Protein AF-A0AAP8QGR5-F1 (afdb_monomer_lite)

Structure (mmCIF, N/CA/C/O backbone):
data_AF-A0AAP8QGR5-F1
#
_entry.id   AF-A0AAP8QGR5-F1
#
loop_
_atom_site.group_PDB
_atom_site.id
_atom_site.type_symbol
_atom_site.label_atom_id
_atom_site.label_alt_id
_atom_site.label_comp_id
_atom_site.label_asym_id
_atom_site.label_entity_id
_atom_site.label_seq_id
_atom_site.pdbx_PDB_ins_code
_atom_site.Cartn_x
_atom_site.Cartn_y
_atom_site.Cartn_z
_atom_site.occupancy
_atom_site.B_iso_or_equiv
_atom_site.auth_seq_id
_atom_site.auth_comp_id
_atom_site.auth_asym_id
_atom_site.auth_atom_id
_atom_site.pdbx_PDB_model_num
ATOM 1 N N . MET A 1 1 ? 1.425 -11.460 17.261 1.00 60.50 1 MET A N 1
ATOM 2 C CA . MET A 1 1 ? 2.314 -11.543 16.083 1.00 60.50 1 MET A CA 1
ATOM 3 C C . MET A 1 1 ? 1.592 -10.806 14.969 1.00 60.50 1 MET A C 1
ATOM 5 O O . MET A 1 1 ? 0.405 -11.053 14.825 1.00 60.50 1 MET A O 1
ATOM 9 N N . ARG A 1 2 ? 2.232 -9.838 14.306 1.00 80.50 2 ARG A N 1
ATOM 10 C CA . ARG A 1 2 ? 1.613 -9.101 13.192 1.00 80.50 2 ARG A CA 1
ATOM 11 C C . ARG A 1 2 ? 1.645 -9.975 11.940 1.00 80.50 2 ARG A C 1
ATOM 13 O O . ARG A 1 2 ? 2.630 -10.680 11.730 1.00 80.50 2 ARG A O 1
ATOM 20 N N . GLU A 1 3 ? 0.584 -9.918 11.147 1.00 89.06 3 GLU A N 1
ATOM 21 C CA . GLU A 1 3 ? 0.532 -10.555 9.835 1.00 89.06 3 GLU A CA 1
ATOM 22 C C . GLU A 1 3 ? 1.585 -9.957 8.894 1.00 89.06 3 GLU A C 1
ATOM 24 O O . GLU A 1 3 ? 1.794 -8.741 8.855 1.00 89.06 3 GLU A O 1
ATOM 29 N N . ILE A 1 4 ? 2.271 -10.822 8.149 1.00 90.06 4 ILE A N 1
ATOM 30 C CA . ILE A 1 4 ? 3.246 -10.416 7.139 1.00 90.06 4 ILE A CA 1
ATOM 31 C C . ILE A 1 4 ? 2.597 -10.622 5.775 1.00 90.06 4 ILE A C 1
ATOM 33 O O . ILE A 1 4 ? 2.514 -11.746 5.289 1.00 90.06 4 ILE A O 1
ATOM 37 N N . LYS A 1 5 ? 2.167 -9.513 5.176 1.00 94.81 5 LYS A N 1
ATOM 38 C CA . LYS A 1 5 ? 1.552 -9.445 3.850 1.00 94.81 5 LYS A CA 1
ATOM 39 C C . LYS A 1 5 ? 2.237 -8.358 3.021 1.00 94.81 5 LYS A C 1
ATOM 41 O O . LYS A 1 5 ? 2.723 -7.361 3.567 1.00 94.81 5 LYS A O 1
ATOM 46 N N . PHE A 1 6 ? 2.284 -8.552 1.708 1.00 96.94 6 PHE A N 1
ATOM 47 C CA . PHE A 1 6 ? 2.864 -7.609 0.757 1.00 96.94 6 PHE A CA 1
ATOM 48 C C . PHE A 1 6 ? 1.885 -7.318 -0.376 1.00 96.94 6 PHE A C 1
ATOM 50 O O . PHE A 1 6 ? 1.032 -8.139 -0.696 1.00 96.94 6 PHE A O 1
ATOM 57 N N . GLN A 1 7 ? 2.038 -6.149 -0.983 1.00 97.31 7 GLN A N 1
ATOM 58 C CA . GLN A 1 7 ? 1.355 -5.758 -2.207 1.00 97.31 7 GLN A CA 1
ATOM 59 C C . GLN A 1 7 ? 2.391 -5.182 -3.164 1.00 97.31 7 GLN A C 1
ATOM 61 O O . GLN A 1 7 ? 3.326 -4.494 -2.742 1.00 97.31 7 GLN A O 1
ATOM 66 N N . CYS A 1 8 ? 2.204 -5.446 -4.448 1.00 97.00 8 CYS A N 1
ATOM 67 C CA . CYS A 1 8 ? 2.943 -4.796 -5.509 1.00 97.00 8 CYS A CA 1
ATOM 68 C C . CYS A 1 8 ? 2.049 -3.842 -6.289 1.00 97.00 8 CYS A C 1
ATOM 70 O O . CYS A 1 8 ? 0.862 -4.099 -6.463 1.00 97.00 8 CYS A O 1
ATOM 72 N N . ILE A 1 9 ? 2.645 -2.758 -6.776 1.00 97.00 9 ILE A N 1
ATOM 73 C CA . ILE A 1 9 ? 2.057 -1.874 -7.784 1.00 97.00 9 ILE A CA 1
ATOM 74 C C . ILE A 1 9 ? 2.925 -1.986 -9.037 1.00 97.00 9 ILE A C 1
ATOM 76 O O . ILE A 1 9 ? 4.089 -1.572 -9.006 1.00 97.00 9 ILE A O 1
ATOM 80 N N . TYR A 1 10 ? 2.388 -2.532 -10.128 1.00 96.44 10 TYR A N 1
ATOM 81 C CA . TYR A 1 10 ? 3.100 -2.594 -11.405 1.00 96.44 10 TYR A CA 1
ATOM 82 C C . TYR A 1 10 ? 3.135 -1.201 -12.037 1.00 96.44 10 TYR A C 1
ATOM 84 O O . TYR A 1 10 ? 2.114 -0.549 -12.245 1.00 96.44 10 TYR A O 1
ATOM 92 N N . ARG A 1 11 ? 4.327 -0.681 -12.313 1.00 94.56 11 ARG A N 1
ATOM 93 C CA . ARG A 1 11 ? 4.525 0.714 -12.725 1.00 94.56 11 ARG A CA 1
ATOM 94 C C . ARG A 1 11 ? 3.904 1.057 -14.076 1.00 94.56 11 ARG A C 1
ATOM 96 O O . ARG A 1 11 ? 3.394 2.182 -14.150 1.00 94.56 11 ARG A O 1
ATOM 103 N N . PRO A 1 12 ? 3.969 0.187 -15.109 1.00 92.88 12 PRO A N 1
ATOM 104 C CA . PRO A 1 12 ? 3.417 0.488 -16.426 1.00 92.88 12 PRO A CA 1
ATOM 105 C C . PRO A 1 12 ? 1.897 0.671 -16.419 1.00 92.88 12 PRO A C 1
ATOM 107 O O . PRO A 1 12 ? 1.406 1.626 -17.015 1.00 92.88 12 PRO A O 1
ATOM 110 N N . THR A 1 13 ? 1.164 -0.204 -15.726 1.00 93.25 13 THR A N 1
ATOM 111 C CA . THR A 1 13 ? -0.313 -0.237 -15.743 1.00 93.25 13 THR A CA 1
ATOM 112 C C . THR A 1 13 ? -0.955 0.371 -14.497 1.00 93.25 13 THR A C 1
ATOM 114 O O . THR A 1 13 ? -2.135 0.703 -14.532 1.00 93.25 13 THR A O 1
ATOM 117 N N . LYS A 1 14 ? -0.186 0.540 -13.412 1.00 92.69 14 LYS A N 1
ATOM 118 C CA . LYS A 1 14 ? -0.652 0.901 -12.059 1.00 92.69 14 LYS A CA 1
ATOM 119 C C . LYS A 1 14 ? -1.529 -0.152 -11.387 1.00 92.69 14 LYS A C 1
ATOM 121 O O . LYS A 1 14 ? -2.098 0.113 -10.331 1.00 92.69 14 LYS A O 1
ATOM 126 N N . GLU A 1 15 ? -1.610 -1.356 -11.945 1.00 93.06 15 GLU A N 1
ATOM 127 C CA . GLU A 1 15 ? -2.358 -2.430 -11.305 1.00 93.06 15 GLU A CA 1
ATOM 128 C C . GLU A 1 15 ? -1.697 -2.856 -9.990 1.00 93.06 15 GLU A C 1
ATOM 130 O O . GLU A 1 15 ? -0.468 -2.857 -9.841 1.00 93.06 15 GLU A O 1
ATOM 135 N N . LYS A 1 16 ? -2.541 -3.208 -9.022 1.00 94.69 16 LYS A N 1
ATOM 136 C CA . LYS A 1 16 ? -2.125 -3.745 -7.731 1.00 94.69 16 LYS A CA 1
ATOM 137 C C . LYS A 1 16 ? -2.272 -5.255 -7.769 1.00 94.69 16 LYS A C 1
ATOM 139 O O . LYS A 1 16 ? -3.323 -5.750 -8.159 1.00 94.69 16 LYS A O 1
ATOM 144 N N . PHE A 1 17 ? -1.250 -5.969 -7.318 1.00 95.12 17 PHE A N 1
ATOM 145 C CA . PHE A 1 17 ? -1.285 -7.425 -7.233 1.00 95.12 17 PHE A CA 1
ATOM 146 C C . PHE A 1 17 ? -0.663 -7.930 -5.934 1.00 95.12 17 PHE A C 1
ATOM 148 O O . PHE A 1 17 ? 0.199 -7.280 -5.331 1.00 95.12 17 PHE A O 1
ATOM 155 N N . GLU A 1 18 ? -1.116 -9.099 -5.493 1.00 94.81 18 GLU A N 1
ATOM 156 C CA . GLU A 1 18 ? -0.513 -9.821 -4.377 1.00 94.81 18 GLU A CA 1
ATOM 157 C C . GLU A 1 18 ? 0.626 -10.708 -4.908 1.00 94.81 18 GLU A C 1
ATOM 159 O O . GLU A 1 18 ? 0.401 -11.502 -5.826 1.00 94.81 18 GLU A O 1
ATOM 164 N N . PRO A 1 19 ? 1.856 -10.582 -4.380 1.00 96.50 19 PRO A N 1
ATOM 165 C CA . PRO A 1 19 ? 2.973 -11.414 -4.816 1.00 96.50 19 PRO A CA 1
ATOM 166 C C . PRO A 1 19 ? 2.764 -12.904 -4.515 1.00 96.50 19 PRO A C 1
ATOM 168 O O . PRO A 1 19 ? 2.473 -13.264 -3.374 1.00 96.50 19 PRO A O 1
ATOM 171 N N . SER A 1 20 ? 3.019 -13.780 -5.492 1.00 95.81 20 SER A N 1
ATOM 172 C CA . SER A 1 20 ? 3.085 -15.238 -5.286 1.00 95.81 20 SER A CA 1
ATOM 173 C C . SER A 1 20 ? 4.421 -15.661 -4.659 1.00 95.81 20 SER A C 1
ATOM 175 O O . SER A 1 20 ? 4.484 -16.586 -3.845 1.00 95.81 20 SER A O 1
ATOM 177 N N . LYS A 1 21 ? 5.504 -14.952 -5.004 1.00 96.56 21 LYS A N 1
ATOM 178 C CA . LYS A 1 21 ? 6.864 -15.162 -4.492 1.00 9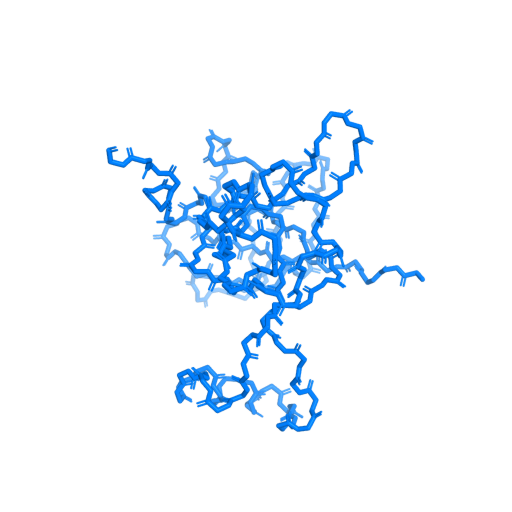6.56 21 LYS A CA 1
ATOM 179 C C . LYS A 1 21 ? 7.660 -13.860 -4.546 1.00 96.56 21 LYS A C 1
ATOM 181 O O . LYS A 1 21 ? 7.520 -13.073 -5.476 1.00 96.56 21 LYS A O 1
ATOM 186 N N . ILE A 1 22 ? 8.540 -13.657 -3.566 1.00 97.19 22 ILE A N 1
ATOM 187 C CA . ILE A 1 22 ? 9.445 -12.502 -3.509 1.00 97.19 22 ILE A CA 1
ATOM 188 C C . ILE A 1 22 ? 10.874 -13.002 -3.289 1.00 97.19 22 ILE A C 1
ATOM 190 O O . ILE A 1 22 ? 11.132 -13.750 -2.343 1.00 97.19 22 ILE A O 1
ATOM 194 N N . ASP A 1 23 ? 11.802 -12.574 -4.141 1.00 96.31 23 ASP A N 1
ATOM 195 C CA . ASP A 1 23 ? 13.238 -12.790 -3.984 1.00 96.31 23 ASP A CA 1
ATOM 196 C C . ASP A 1 23 ? 13.927 -11.464 -3.642 1.00 96.31 23 ASP A C 1
ATOM 198 O O . ASP A 1 23 ? 14.271 -10.663 -4.509 1.00 96.31 23 ASP A O 1
ATOM 202 N N . PHE A 1 24 ? 14.152 -11.231 -2.348 1.00 94.94 24 PHE A N 1
ATOM 203 C CA . PHE A 1 24 ? 14.821 -10.020 -1.866 1.00 94.94 24 PHE A CA 1
ATOM 204 C C . PHE A 1 24 ? 16.319 -9.956 -2.200 1.00 94.94 24 PHE A C 1
ATOM 206 O O . PHE A 1 24 ? 16.910 -8.887 -2.065 1.00 94.94 24 PHE A O 1
ATOM 213 N N . ILE A 1 25 ? 16.946 -11.071 -2.595 1.00 94.69 25 ILE A N 1
ATOM 214 C CA . ILE A 1 25 ? 18.371 -11.107 -2.950 1.00 94.69 25 ILE A CA 1
ATOM 215 C C . ILE A 1 25 ? 18.550 -10.600 -4.378 1.00 94.69 25 ILE A C 1
ATOM 217 O O . ILE A 1 25 ? 19.411 -9.758 -4.627 1.00 94.69 25 ILE A O 1
ATOM 221 N N . ASN A 1 26 ? 17.726 -11.103 -5.298 1.00 94.56 26 ASN A N 1
ATOM 222 C CA . ASN A 1 26 ? 17.788 -10.736 -6.712 1.00 94.56 26 ASN A CA 1
ATOM 223 C C . ASN A 1 26 ? 16.937 -9.502 -7.050 1.00 94.56 26 ASN A C 1
ATOM 225 O O . ASN A 1 26 ? 17.195 -8.836 -8.050 1.00 94.56 26 ASN A O 1
ATOM 229 N N . GLY A 1 27 ? 15.983 -9.148 -6.184 1.00 95.38 27 GLY A N 1
ATOM 230 C CA . GLY A 1 27 ? 15.054 -8.042 -6.412 1.00 95.38 27 GLY A CA 1
ATOM 231 C C . GLY A 1 27 ? 13.889 -8.419 -7.326 1.00 95.38 27 GLY A C 1
ATOM 232 O O . GLY A 1 27 ? 13.306 -7.531 -7.944 1.00 95.38 27 GLY A O 1
ATOM 233 N N . ASP A 1 28 ? 13.557 -9.710 -7.409 1.00 97.00 28 ASP A N 1
ATOM 234 C CA . ASP A 1 28 ? 12.483 -10.229 -8.257 1.00 97.00 28 ASP A CA 1
ATOM 235 C C . ASP A 1 28 ? 11.191 -10.397 -7.454 1.00 97.00 28 ASP A C 1
ATOM 237 O O . ASP A 1 28 ? 11.199 -10.827 -6.294 1.00 97.00 28 ASP A O 1
ATOM 241 N N . VAL A 1 29 ? 10.061 -10.108 -8.087 1.00 97.25 29 VAL A N 1
ATOM 242 C CA . VAL A 1 29 ? 8.732 -10.417 -7.565 1.00 97.25 29 VAL A CA 1
ATOM 243 C C . VAL A 1 29 ? 7.911 -11.129 -8.625 1.00 97.25 29 VAL A C 1
ATOM 245 O O . VAL A 1 29 ? 7.964 -10.761 -9.793 1.00 97.25 29 VAL A O 1
ATOM 248 N N . TYR A 1 30 ? 7.170 -12.146 -8.196 1.00 97.25 30 TYR A N 1
ATOM 249 C CA . TYR A 1 30 ? 6.324 -12.977 -9.042 1.00 97.25 30 TYR A CA 1
ATOM 250 C C . TYR A 1 30 ? 4.860 -12.719 -8.699 1.00 97.25 30 TYR A C 1
ATOM 252 O O . TYR A 1 30 ? 4.533 -12.479 -7.529 1.00 97.25 30 TYR A O 1
ATOM 260 N N . GLY A 1 31 ? 3.977 -12.763 -9.689 1.00 96.19 31 GLY A N 1
ATOM 261 C CA . GLY A 1 31 ? 2.546 -12.593 -9.477 1.00 96.19 31 GLY A CA 1
ATOM 262 C C . GLY A 1 31 ? 1.762 -12.520 -10.778 1.00 96.19 31 GLY A C 1
ATOM 263 O O . GLY A 1 31 ? 2.293 -12.758 -11.857 1.00 96.19 31 GLY A O 1
ATOM 264 N N . ASN A 1 32 ? 0.482 -12.185 -10.654 1.00 94.88 32 ASN A N 1
ATOM 265 C CA . ASN A 1 32 ? -0.387 -11.962 -11.803 1.00 94.88 32 ASN A CA 1
ATOM 266 C C . ASN A 1 32 ? -0.475 -10.454 -12.041 1.00 94.88 32 ASN A C 1
ATOM 268 O O . ASN A 1 32 ? -1.084 -9.741 -11.241 1.00 94.88 32 ASN A O 1
ATOM 272 N N . PHE A 1 33 ? 0.159 -9.982 -13.102 1.00 93.69 33 PHE A N 1
ATOM 273 C CA . PHE A 1 33 ? 0.105 -8.601 -13.577 1.00 93.69 33 PHE A CA 1
ATOM 274 C C . PHE A 1 33 ? 0.126 -8.628 -15.108 1.00 93.69 33 PHE A C 1
ATOM 276 O O . PHE A 1 33 ? 0.304 -9.694 -15.680 1.00 93.69 33 PHE A O 1
ATOM 283 N N . ASP A 1 34 ? -0.184 -7.507 -15.757 1.00 91.00 34 ASP A N 1
ATOM 284 C CA . ASP A 1 34 ? -0.223 -7.301 -17.214 1.00 91.00 34 ASP A CA 1
ATOM 285 C C . ASP A 1 34 ? -0.988 -8.326 -18.072 1.00 91.00 34 ASP A C 1
ATOM 287 O O . ASP A 1 34 ? -0.885 -8.338 -19.300 1.00 91.00 34 ASP A O 1
ATOM 291 N N . GLY A 1 35 ? -1.881 -9.087 -17.438 1.00 91.69 35 GLY A N 1
ATOM 292 C CA . GLY A 1 35 ? -2.673 -10.136 -18.076 1.00 91.69 35 GLY A CA 1
ATOM 293 C C . GLY A 1 35 ? -1.974 -11.496 -18.122 1.00 91.69 35 GLY A C 1
ATOM 294 O O . GLY A 1 35 ? -2.600 -12.467 -18.552 1.00 91.69 35 GLY A O 1
ATOM 295 N N . GLU A 1 36 ? -0.734 -11.583 -17.645 1.00 92.81 36 GLU A N 1
ATOM 296 C CA . GLU A 1 36 ? 0.027 -12.818 -17.523 1.00 92.81 36 GLU A CA 1
ATOM 297 C C . GLU A 1 36 ? -0.156 -13.460 -16.135 1.00 92.81 36 GLU A C 1
ATOM 299 O O . GLU A 1 36 ? -0.532 -12.825 -15.142 1.00 92.81 36 GLU A O 1
ATOM 304 N N . ILE A 1 37 ? 0.057 -14.776 -16.075 1.00 93.19 37 ILE A N 1
ATOM 305 C CA . ILE A 1 37 ? -0.109 -15.581 -14.859 1.00 93.19 37 ILE A CA 1
ATOM 306 C C . ILE A 1 37 ? 1.265 -16.038 -14.379 1.00 93.19 37 ILE A C 1
ATOM 308 O O . ILE A 1 37 ? 1.984 -16.695 -15.129 1.00 93.19 37 ILE A O 1
ATOM 312 N N . ASP A 1 38 ? 1.568 -15.767 -13.107 1.00 92.31 38 ASP A N 1
ATOM 313 C CA . ASP A 1 38 ? 2.827 -16.133 -12.436 1.00 92.31 38 ASP A CA 1
ATOM 314 C C . ASP A 1 38 ? 4.091 -15.647 -13.176 1.00 92.31 38 ASP A C 1
ATOM 316 O O . ASP A 1 38 ? 5.124 -16.322 -13.185 1.00 92.31 38 ASP A O 1
ATOM 320 N N . ASP A 1 39 ? 4.008 -14.468 -13.799 1.00 95.12 39 ASP A N 1
ATOM 321 C CA . ASP A 1 39 ? 5.165 -13.804 -14.402 1.00 95.12 39 ASP A CA 1
ATOM 322 C C . ASP A 1 39 ? 6.007 -13.101 -13.326 1.00 95.12 39 ASP A C 1
ATOM 324 O O . ASP A 1 39 ? 5.603 -12.985 -12.163 1.00 95.12 39 ASP A O 1
ATOM 328 N N . TYR A 1 40 ? 7.204 -12.645 -13.697 1.00 96.12 40 TYR A N 1
ATOM 329 C CA . TYR A 1 40 ? 8.138 -11.984 -12.800 1.00 96.12 40 TYR A CA 1
ATOM 330 C C . TYR A 1 40 ? 8.589 -10.622 -13.317 1.00 96.12 40 TYR A C 1
ATOM 332 O O . TYR A 1 40 ? 8.784 -10.393 -14.507 1.00 96.12 40 TYR A O 1
ATOM 340 N N . CYS A 1 41 ? 8.829 -9.707 -12.386 1.00 96.31 41 CYS A N 1
ATOM 341 C CA . CYS A 1 41 ? 9.454 -8.431 -12.688 1.00 96.31 41 CYS A CA 1
ATOM 342 C C . CYS A 1 41 ? 10.373 -7.981 -11.555 1.00 96.31 41 CYS A C 1
ATOM 344 O O . CYS A 1 41 ? 10.359 -8.527 -10.448 1.00 96.31 41 CYS A O 1
ATOM 346 N N . TYR A 1 42 ? 11.182 -6.961 -11.826 1.00 97.12 42 TYR A N 1
ATOM 347 C CA . TYR A 1 42 ? 12.025 -6.360 -10.800 1.00 97.12 42 TYR A CA 1
ATOM 348 C C . TYR A 1 42 ? 11.213 -5.402 -9.933 1.00 97.12 42 TYR A C 1
ATOM 350 O O . TYR A 1 42 ? 10.472 -4.565 -10.453 1.00 97.12 42 TYR A O 1
ATOM 358 N N . PHE A 1 43 ? 11.401 -5.443 -8.616 1.00 97.06 43 PHE A N 1
ATOM 359 C CA . PHE A 1 43 ? 10.749 -4.503 -7.708 1.00 97.06 43 PHE A CA 1
ATOM 360 C C . PHE A 1 43 ? 11.715 -3.472 -7.122 1.00 97.06 43 PHE A C 1
ATOM 362 O O . PHE A 1 43 ? 12.917 -3.684 -6.976 1.00 97.06 43 PHE A O 1
ATOM 369 N N . SER A 1 44 ? 11.139 -2.350 -6.698 1.00 95.94 44 SER A N 1
ATOM 370 C CA . SER A 1 44 ? 11.774 -1.381 -5.807 1.00 95.94 44 SER A CA 1
ATOM 371 C C . SER A 1 44 ? 10.964 -1.221 -4.533 1.00 95.94 44 SER A C 1
ATOM 373 O O . SER A 1 44 ? 9.739 -1.288 -4.559 1.00 95.94 44 SER A O 1
ATOM 375 N N . LEU A 1 45 ? 11.646 -0.901 -3.437 1.00 93.94 45 LEU A N 1
ATOM 376 C CA . LEU A 1 45 ? 11.014 -0.486 -2.181 1.00 93.94 45 LEU A CA 1
ATOM 377 C C . LEU A 1 45 ? 10.766 1.030 -2.119 1.00 93.94 45 LEU A C 1
ATOM 379 O O . LEU A 1 45 ? 10.022 1.508 -1.270 1.00 93.94 45 LEU A O 1
ATOM 383 N N . THR A 1 46 ? 11.384 1.803 -3.015 1.00 90.88 46 THR A N 1
ATOM 384 C CA . THR A 1 46 ? 11.290 3.270 -3.042 1.00 90.88 46 THR A CA 1
ATOM 385 C C . THR A 1 46 ? 10.705 3.776 -4.363 1.00 90.88 46 THR A C 1
ATOM 387 O O . THR A 1 46 ? 10.882 3.117 -5.398 1.00 90.88 46 THR A O 1
ATOM 390 N N . PRO A 1 47 ? 10.061 4.960 -4.379 1.00 88.12 47 PRO A N 1
ATOM 391 C CA . PRO A 1 47 ? 9.473 5.520 -5.598 1.00 88.12 47 PRO A CA 1
ATOM 392 C C . PRO A 1 47 ? 10.478 5.708 -6.739 1.00 88.12 47 PRO A C 1
ATOM 394 O O . PRO A 1 47 ? 10.157 5.444 -7.894 1.00 88.12 47 PRO A O 1
ATOM 397 N N . ILE A 1 48 ? 11.711 6.104 -6.408 1.00 88.38 48 ILE A N 1
ATOM 398 C CA . ILE A 1 48 ? 12.782 6.409 -7.373 1.00 88.38 48 ILE A CA 1
ATOM 399 C C . ILE A 1 48 ? 13.680 5.212 -7.717 1.00 88.38 48 ILE A C 1
ATOM 401 O O . ILE A 1 48 ? 14.587 5.342 -8.540 1.00 88.38 48 ILE A O 1
ATOM 405 N N . GLY A 1 49 ? 13.498 4.064 -7.062 1.00 89.19 49 GLY A N 1
ATOM 406 C CA . GLY A 1 49 ? 14.352 2.903 -7.302 1.00 89.19 49 GLY A CA 1
ATOM 407 C C . GLY A 1 49 ? 14.075 2.236 -8.651 1.00 89.19 49 GLY A C 1
ATOM 408 O O . GLY A 1 49 ? 13.072 2.504 -9.317 1.00 89.19 49 GLY A O 1
ATOM 409 N N . ARG A 1 50 ? 14.989 1.361 -9.072 1.00 89.94 50 ARG A N 1
ATOM 410 C CA . ARG A 1 50 ? 14.900 0.634 -10.350 1.00 89.94 50 ARG A CA 1
ATOM 411 C C . ARG A 1 50 ? 13.904 -0.525 -10.266 1.00 89.94 50 ARG A C 1
ATOM 413 O O . ARG A 1 50 ? 13.613 -0.988 -9.173 1.00 89.94 50 ARG A O 1
ATOM 420 N N . GLY A 1 51 ? 13.418 -0.974 -11.417 1.00 92.88 51 GLY A N 1
ATOM 421 C CA . GLY A 1 51 ? 12.455 -2.067 -11.538 1.00 92.88 51 GLY A CA 1
ATOM 422 C C . GLY A 1 51 ? 11.110 -1.604 -12.080 1.00 92.88 51 GLY A C 1
ATOM 423 O O . GLY A 1 51 ? 10.868 -0.404 -12.240 1.00 92.88 51 GLY A O 1
ATOM 424 N N . ASP A 1 52 ? 10.256 -2.576 -12.352 1.00 95.25 52 ASP A N 1
ATOM 425 C CA . ASP A 1 52 ? 8.966 -2.415 -13.015 1.00 95.25 52 ASP A CA 1
ATOM 426 C C . ASP A 1 52 ? 7.805 -2.464 -12.021 1.00 95.25 52 ASP A C 1
ATOM 428 O O . ASP A 1 52 ? 6.701 -2.061 -12.364 1.00 95.25 52 ASP A O 1
ATOM 432 N N . ALA A 1 53 ? 8.052 -2.849 -10.767 1.00 97.00 53 ALA A N 1
ATOM 433 C CA . ALA A 1 53 ? 7.071 -2.811 -9.687 1.00 97.00 53 ALA A CA 1
ATOM 434 C C . ALA A 1 53 ? 7.564 -2.024 -8.461 1.00 97.00 53 ALA A C 1
ATOM 436 O O . ALA A 1 53 ? 8.762 -1.799 -8.250 1.00 97.00 53 ALA A O 1
ATOM 437 N N . TRP A 1 54 ? 6.619 -1.584 -7.635 1.00 97.19 54 TRP A N 1
ATOM 438 C CA . TRP A 1 54 ? 6.877 -1.124 -6.272 1.00 97.19 54 TRP A CA 1
ATOM 439 C C . TRP A 1 54 ? 6.326 -2.138 -5.279 1.00 97.19 54 TRP A C 1
ATOM 441 O O . TRP A 1 54 ? 5.125 -2.391 -5.280 1.00 97.19 54 TRP A O 1
ATOM 451 N N . LEU A 1 55 ? 7.196 -2.700 -4.440 1.00 97.56 55 LEU A N 1
ATOM 452 C CA . LEU A 1 55 ? 6.829 -3.651 -3.394 1.00 97.56 55 LEU A CA 1
ATOM 453 C C . LEU A 1 55 ? 6.651 -2.906 -2.069 1.00 97.56 55 LEU A C 1
ATOM 455 O O . LEU A 1 55 ? 7.552 -2.200 -1.613 1.00 97.56 55 LEU A O 1
ATOM 459 N N . ARG A 1 56 ? 5.500 -3.106 -1.432 1.00 97.00 56 ARG A N 1
ATOM 460 C CA . ARG A 1 56 ? 5.091 -2.429 -0.196 1.00 97.00 56 ARG A CA 1
ATOM 461 C C . ARG A 1 56 ? 4.541 -3.434 0.805 1.00 97.00 56 ARG A C 1
ATOM 463 O O . ARG A 1 56 ? 3.908 -4.424 0.444 1.00 97.00 56 ARG A O 1
ATOM 470 N N . GLN A 1 57 ? 4.817 -3.191 2.082 1.00 96.56 57 GLN A N 1
ATOM 471 C CA . GLN A 1 57 ? 4.460 -4.102 3.166 1.00 96.56 57 GLN A CA 1
ATOM 472 C C . GLN A 1 57 ? 3.194 -3.627 3.878 1.00 96.56 57 GLN A C 1
ATOM 474 O O . GLN A 1 57 ? 3.099 -2.455 4.247 1.00 96.56 57 GLN A O 1
ATOM 479 N N . TYR A 1 58 ? 2.262 -4.546 4.124 1.00 97.25 58 TYR A N 1
ATOM 480 C CA . TYR A 1 58 ? 1.080 -4.287 4.941 1.00 97.25 58 TYR A CA 1
ATOM 481 C C . TYR A 1 58 ? 1.487 -3.975 6.376 1.00 97.25 58 TYR A C 1
ATOM 483 O O . TYR A 1 58 ? 2.277 -4.711 6.967 1.00 97.25 58 TYR A O 1
ATOM 491 N N . THR A 1 59 ? 0.938 -2.911 6.955 1.00 96.12 59 THR A N 1
ATOM 492 C CA . THR A 1 59 ? 1.297 -2.403 8.284 1.00 96.12 59 THR A CA 1
ATOM 493 C C . THR A 1 59 ? 0.715 -3.183 9.460 1.00 96.12 59 THR A C 1
ATOM 495 O O . THR A 1 59 ? 1.157 -2.970 10.595 1.00 96.12 59 THR A O 1
ATOM 498 N N . GLY A 1 60 ? -0.236 -4.088 9.221 1.00 95.56 60 GLY A N 1
ATOM 499 C CA . GLY A 1 60 ? -1.006 -4.723 10.293 1.00 95.56 60 GLY A CA 1
ATOM 500 C C . GLY A 1 60 ? -2.138 -3.851 10.842 1.00 95.56 60 GLY A C 1
ATOM 501 O O . GLY A 1 60 ? -2.695 -4.196 11.881 1.00 95.56 60 GLY A O 1
ATOM 502 N N . PHE A 1 61 ? -2.426 -2.709 10.213 1.00 96.06 61 PHE A N 1
ATOM 503 C CA . PHE A 1 61 ? -3.510 -1.815 10.603 1.00 96.06 61 PHE A CA 1
ATOM 504 C C . PHE A 1 61 ? -4.456 -1.556 9.436 1.00 96.06 61 PHE A C 1
ATOM 506 O O . PHE A 1 61 ? -4.029 -1.459 8.285 1.00 96.06 61 PHE A O 1
ATOM 513 N N . HIS A 1 62 ? -5.725 -1.386 9.782 1.00 96.69 62 HIS A N 1
ATOM 514 C CA . HIS A 1 62 ? -6.765 -0.878 8.904 1.00 96.69 62 HIS A CA 1
ATOM 515 C C . HIS A 1 62 ? -7.019 0.600 9.205 1.00 96.69 62 HIS A C 1
ATOM 517 O O . HIS A 1 62 ? -6.786 1.067 10.330 1.00 96.69 62 HIS A O 1
ATOM 523 N N . ASP A 1 63 ? -7.447 1.334 8.186 1.00 96.94 63 ASP A N 1
ATOM 524 C CA . ASP A 1 63 ? -7.914 2.706 8.325 1.00 96.94 63 ASP A CA 1
ATOM 525 C C . ASP A 1 63 ? -9.333 2.755 8.923 1.00 96.94 63 ASP A C 1
ATOM 527 O O . ASP A 1 63 ? -9.886 1.745 9.359 1.00 96.94 63 A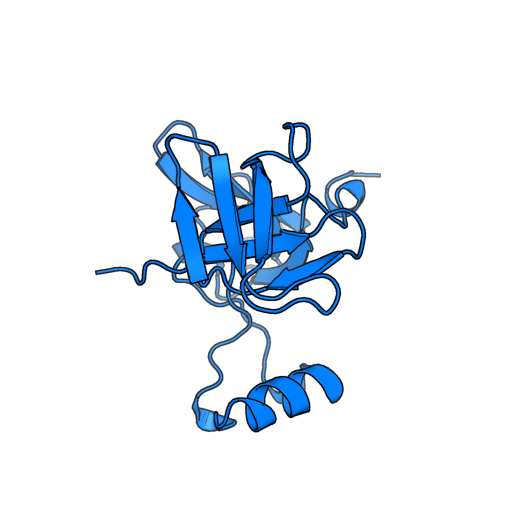SP A O 1
ATOM 531 N N . ASN A 1 64 ? -9.916 3.946 9.015 1.00 96.31 64 ASN A N 1
ATOM 532 C CA . ASN A 1 64 ? -11.227 4.136 9.620 1.00 96.31 64 ASN A CA 1
ATOM 533 C C . ASN A 1 64 ? -12.397 4.029 8.623 1.00 96.31 64 ASN A C 1
ATOM 535 O O . ASN A 1 64 ? -13.544 4.165 9.064 1.00 96.31 64 ASN A O 1
ATOM 539 N N . THR A 1 65 ? -12.137 3.755 7.338 1.00 96.12 65 THR A N 1
ATOM 540 C CA . THR A 1 65 ? -13.154 3.714 6.276 1.00 96.12 65 THR A CA 1
ATOM 541 C C . THR A 1 65 ? -14.273 2.742 6.645 1.00 96.12 65 THR A C 1
ATOM 543 O O . THR A 1 65 ? -14.020 1.567 6.932 1.00 96.12 65 THR A O 1
ATOM 546 N N . LYS A 1 66 ? -15.527 3.206 6.653 1.00 95.62 66 LYS A N 1
ATOM 547 C CA . LYS A 1 66 ? -16.686 2.340 6.913 1.00 95.62 66 LYS A CA 1
ATOM 548 C C . LYS A 1 66 ? -17.129 1.637 5.644 1.00 95.62 66 LYS A C 1
ATOM 550 O O . LYS A 1 66 ? -16.893 2.118 4.540 1.00 95.62 66 LYS A O 1
ATOM 555 N N . TRP A 1 67 ? -17.777 0.489 5.815 1.00 95.44 67 TRP A N 1
ATOM 556 C CA . TRP A 1 67 ? -18.286 -0.289 4.690 1.00 95.44 67 TRP A CA 1
ATOM 557 C C . TRP A 1 67 ? -19.235 0.546 3.826 1.00 95.44 67 TRP A C 1
ATOM 559 O O . TRP A 1 67 ? -19.171 0.510 2.603 1.00 95.44 67 TRP A O 1
ATOM 569 N N . GLU A 1 68 ? -20.080 1.349 4.472 1.00 95.38 68 GLU A N 1
ATOM 570 C CA . GLU A 1 68 ? -21.070 2.201 3.818 1.00 95.38 68 GLU A CA 1
ATOM 571 C C . GLU A 1 68 ? -20.436 3.339 3.004 1.00 95.38 68 GLU A C 1
ATOM 573 O O . GLU A 1 68 ? -21.064 3.837 2.070 1.00 95.38 68 GLU A O 1
ATOM 578 N N . ASP A 1 69 ? -19.198 3.718 3.336 1.00 94.06 69 ASP A N 1
ATOM 579 C CA . ASP A 1 69 ? -18.437 4.771 2.659 1.00 94.06 69 ASP A CA 1
ATOM 580 C C . ASP A 1 69 ? -17.600 4.224 1.484 1.00 94.06 69 ASP A C 1
ATOM 582 O O . ASP A 1 69 ? -17.060 4.999 0.690 1.00 94.06 69 ASP A O 1
ATOM 586 N N . LEU A 1 70 ? -17.489 2.895 1.338 1.00 93.62 70 LEU A N 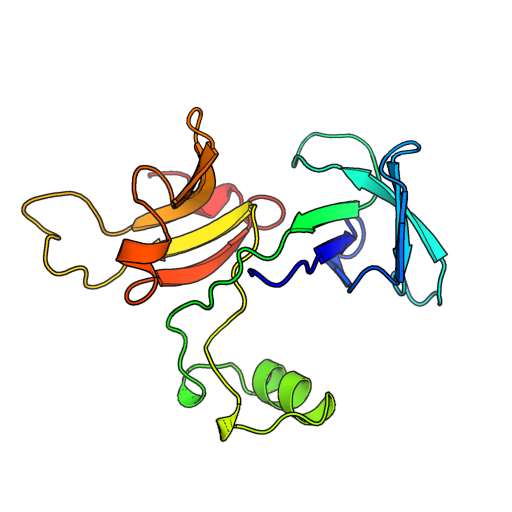1
ATOM 587 C CA . LEU A 1 70 ? -16.768 2.283 0.222 1.00 93.62 70 LEU A CA 1
ATOM 588 C C . LEU A 1 70 ? -17.501 2.489 -1.110 1.00 93.62 70 LEU A C 1
ATOM 590 O O . LEU A 1 70 ? -18.717 2.287 -1.180 1.00 93.62 70 LEU A O 1
ATOM 594 N N . PRO A 1 71 ? -16.774 2.761 -2.209 1.00 94.12 71 PRO A N 1
ATOM 595 C CA . PRO A 1 71 ? -17.342 2.703 -3.550 1.00 94.12 71 PRO A CA 1
ATOM 596 C C . PRO A 1 71 ? -17.947 1.326 -3.854 1.00 94.12 71 PRO A C 1
ATOM 598 O O . PRO A 1 71 ? -17.371 0.298 -3.501 1.00 94.12 71 PRO A O 1
ATOM 601 N N . GLU A 1 72 ? -19.063 1.291 -4.588 1.00 94.75 72 GLU A N 1
ATOM 602 C CA . GLU A 1 72 ? -19.767 0.043 -4.936 1.00 94.75 72 GLU A CA 1
ATOM 603 C C . GLU A 1 72 ? -18.855 -0.980 -5.636 1.00 94.75 72 GLU A C 1
ATOM 605 O O . GLU A 1 72 ? -18.958 -2.178 -5.386 1.00 94.75 72 GLU A O 1
ATOM 610 N N . LEU A 1 73 ? -17.919 -0.510 -6.468 1.00 93.69 73 LEU A N 1
ATOM 611 C CA . LEU A 1 73 ? -16.932 -1.369 -7.123 1.00 93.69 73 LEU A CA 1
ATOM 612 C C . LEU A 1 73 ? -16.018 -2.076 -6.108 1.00 93.69 73 LEU A C 1
ATOM 614 O O . LEU A 1 73 ? -15.844 -3.287 -6.199 1.00 93.69 73 LEU A O 1
ATOM 618 N N . GLU A 1 74 ? -15.490 -1.351 -5.117 1.00 92.88 74 GLU A N 1
ATOM 619 C CA . GLU A 1 74 ? -14.634 -1.931 -4.071 1.00 92.88 74 GLU A CA 1
ATOM 620 C C . GLU A 1 74 ? -15.427 -2.904 -3.180 1.00 92.88 74 GLU A C 1
ATOM 622 O O . GLU A 1 74 ? -14.921 -3.965 -2.811 1.00 92.88 74 GLU A O 1
ATOM 627 N N . GLN A 1 75 ? -16.699 -2.596 -2.886 1.00 94.88 75 GLN A N 1
ATOM 628 C CA . GLN A 1 75 ? -17.588 -3.524 -2.175 1.00 94.88 75 GLN A CA 1
ATOM 629 C C . GLN A 1 75 ? -17.782 -4.827 -2.966 1.00 94.88 75 GLN A C 1
ATOM 631 O O . GLN A 1 75 ? -17.692 -5.918 -2.403 1.00 94.88 75 GLN A O 1
ATOM 636 N N . GLN A 1 76 ? -18.018 -4.738 -4.279 1.00 94.81 76 GLN A N 1
ATOM 637 C CA . GLN A 1 76 ? -18.162 -5.913 -5.141 1.00 94.81 76 GLN A CA 1
ATOM 638 C C . GLN A 1 76 ? -16.866 -6.727 -5.217 1.00 94.81 76 GLN A C 1
ATOM 640 O O . GLN A 1 76 ? -16.917 -7.951 -5.125 1.00 94.81 76 GLN A O 1
ATOM 645 N N . GLU A 1 77 ? -15.708 -6.077 -5.345 1.00 92.75 77 GLU A N 1
ATOM 646 C CA . GLU A 1 77 ? -14.402 -6.745 -5.324 1.00 92.75 77 GLU A CA 1
ATOM 647 C C . GLU A 1 77 ? -14.169 -7.509 -4.013 1.00 92.75 77 GLU A C 1
ATOM 649 O O . GLU A 1 77 ? -13.730 -8.660 -4.050 1.00 92.75 77 GLU A O 1
ATOM 654 N N . TRP A 1 78 ? -14.528 -6.919 -2.868 1.00 93.81 78 TRP A N 1
ATOM 655 C CA . TRP A 1 78 ? -14.457 -7.575 -1.560 1.00 93.81 78 TRP A CA 1
ATOM 656 C C . TRP A 1 78 ? -15.346 -8.821 -1.481 1.00 93.81 78 TRP A C 1
ATOM 658 O O . TRP A 1 78 ? -14.884 -9.897 -1.093 1.00 93.81 78 TRP A O 1
ATOM 668 N N . LEU A 1 79 ? -16.607 -8.706 -1.904 1.00 94.69 79 LEU A N 1
ATOM 669 C CA . LEU A 1 79 ? -17.555 -9.824 -1.899 1.00 94.69 79 LEU A CA 1
ATOM 670 C C . LEU A 1 79 ? -17.148 -10.932 -2.886 1.00 94.69 79 LEU A C 1
ATOM 672 O O . LEU A 1 79 ? -17.294 -12.116 -2.584 1.00 94.69 79 LEU A O 1
ATOM 676 N N . ASN A 1 80 ? -16.578 -10.574 -4.041 1.00 94.62 80 ASN A N 1
ATOM 677 C CA . ASN A 1 80 ? -16.081 -11.528 -5.039 1.00 94.62 80 ASN A CA 1
ATOM 678 C C . ASN A 1 80 ? -14.887 -12.354 -4.533 1.00 94.62 80 ASN A C 1
ATOM 680 O O . ASN A 1 80 ? -14.668 -13.464 -5.015 1.00 94.62 80 ASN A O 1
ATOM 684 N N . GLN A 1 81 ? -14.145 -11.858 -3.536 1.00 90.12 81 GLN A N 1
ATOM 685 C CA . GLN A 1 81 ? -13.110 -12.625 -2.831 1.00 90.12 81 GLN A CA 1
ATOM 686 C C . GLN A 1 81 ? -13.695 -13.644 -1.832 1.00 90.12 81 GLN A C 1
ATOM 688 O O . GLN A 1 81 ? -12.938 -14.363 -1.181 1.00 90.12 81 GLN A O 1
ATOM 693 N N . GLY A 1 82 ? -15.025 -13.727 -1.700 1.00 93.44 82 GLY A N 1
ATOM 694 C CA . GLY A 1 82 ? -15.714 -14.636 -0.781 1.00 93.44 82 GLY A CA 1
ATOM 695 C C . GLY A 1 82 ? -15.800 -14.128 0.660 1.00 93.44 82 GLY A C 1
ATOM 696 O O . GLY A 1 82 ? -16.132 -14.910 1.549 1.00 93.44 82 GLY A O 1
ATOM 697 N N . LYS A 1 83 ? -15.495 -12.847 0.887 1.00 93.81 83 LYS A N 1
ATOM 698 C CA . LYS A 1 83 ? -15.587 -12.185 2.192 1.00 93.81 83 LYS A CA 1
ATOM 699 C C . LYS A 1 83 ? -16.980 -11.592 2.402 1.00 93.81 83 LYS A C 1
ATOM 701 O O . LYS A 1 83 ? -17.724 -11.363 1.450 1.00 93.81 83 LYS A O 1
ATOM 706 N N . THR A 1 84 ? -17.329 -11.334 3.653 1.00 95.06 84 THR A N 1
ATOM 707 C CA . THR A 1 84 ? -18.622 -10.780 4.077 1.00 95.06 84 THR A CA 1
ATOM 708 C C . THR A 1 84 ? -18.488 -9.327 4.534 1.00 95.06 84 THR A C 1
ATOM 710 O O . THR A 1 84 ? -17.386 -8.857 4.822 1.00 95.06 84 THR A O 1
ATOM 713 N N . GLN A 1 85 ? -19.601 -8.590 4.593 1.00 94.56 85 GLN A N 1
ATOM 714 C CA . GLN A 1 85 ? -19.606 -7.212 5.101 1.00 94.56 85 GLN A CA 1
ATOM 715 C C . GLN A 1 85 ? -19.154 -7.165 6.569 1.00 94.56 85 GLN A C 1
ATOM 717 O O . GLN A 1 85 ? -18.460 -6.242 6.982 1.00 94.56 85 GLN A O 1
ATOM 722 N N . GLU A 1 86 ? -19.526 -8.171 7.358 1.00 94.38 86 GLU A N 1
ATOM 723 C CA . GLU A 1 86 ? -19.214 -8.267 8.783 1.00 94.38 86 GLU A CA 1
ATOM 724 C C . GLU A 1 86 ? -17.714 -8.454 9.065 1.00 94.38 86 GLU A C 1
ATOM 726 O O . GLU A 1 86 ? -17.265 -8.184 10.177 1.00 94.38 86 GLU A O 1
ATOM 731 N N . GLU A 1 87 ? -16.942 -8.895 8.068 1.00 94.75 87 GLU A N 1
ATOM 732 C CA . GLU A 1 87 ? -15.481 -9.039 8.129 1.00 94.75 87 GLU A CA 1
ATOM 733 C C . GLU A 1 87 ? -14.735 -7.748 7.749 1.00 94.75 87 GLU A C 1
ATOM 735 O O . GLU A 1 87 ? -13.505 -7.725 7.759 1.00 94.75 87 GLU A O 1
ATOM 740 N N . TRP A 1 88 ? -15.447 -6.674 7.389 1.00 95.81 88 TRP A N 1
ATOM 741 C CA . TRP A 1 88 ? -14.823 -5.405 7.030 1.00 95.81 88 TRP A CA 1
ATOM 742 C C . TRP A 1 88 ? -14.245 -4.690 8.257 1.00 95.81 88 TRP A C 1
ATOM 744 O O . TRP A 1 88 ? -14.972 -4.289 9.168 1.00 95.81 88 TRP A O 1
ATOM 754 N N . GLU A 1 89 ? -12.934 -4.456 8.243 1.00 94.69 89 GLU A N 1
ATOM 755 C CA . GLU A 1 89 ? -12.221 -3.749 9.317 1.00 94.69 89 GLU A CA 1
ATOM 756 C C . GLU A 1 89 ? -11.717 -2.351 8.914 1.00 94.69 89 GLU A C 1
ATOM 758 O O . GLU A 1 89 ? -11.138 -1.654 9.748 1.00 94.69 89 GLU A O 1
ATOM 763 N N . GLY A 1 90 ? -11.946 -1.934 7.665 1.00 96.12 90 GLY A N 1
ATOM 764 C CA . GLY A 1 90 ? -11.328 -0.758 7.042 1.00 96.12 90 GLY A CA 1
ATOM 765 C C . GLY A 1 90 ? -10.341 -1.149 5.940 1.00 96.12 90 GLY A C 1
ATOM 766 O O . GLY A 1 90 ? -10.030 -2.327 5.748 1.00 96.12 90 GLY A O 1
ATOM 767 N N . LYS A 1 91 ? -9.821 -0.164 5.202 1.00 95.75 91 LYS A N 1
ATOM 768 C CA . LYS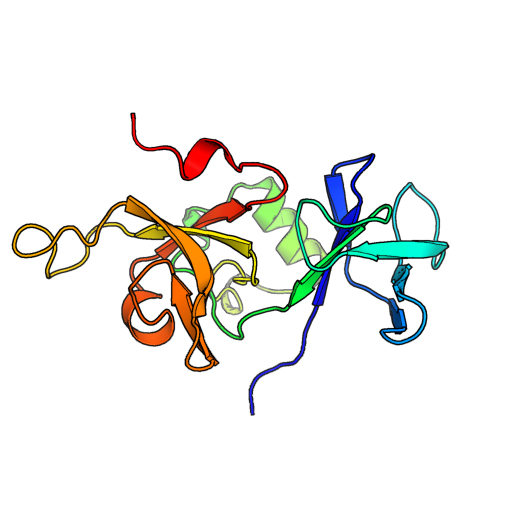 A 1 91 ? -8.813 -0.415 4.163 1.00 95.75 91 LYS A CA 1
ATOM 769 C C . LYS A 1 91 ? -7.490 -0.790 4.815 1.00 95.75 91 LYS A C 1
ATOM 771 O O . LYS A 1 91 ? -7.037 -0.131 5.751 1.00 95.75 91 LYS A O 1
ATOM 776 N N . GLU A 1 92 ? -6.850 -1.839 4.311 1.00 96.38 92 GLU A N 1
ATOM 777 C CA . GLU A 1 92 ? -5.504 -2.219 4.737 1.00 96.38 92 GLU A CA 1
ATOM 778 C C . GLU A 1 92 ? -4.514 -1.076 4.463 1.00 96.38 92 GLU A C 1
ATOM 780 O O . GLU A 1 92 ? -4.408 -0.593 3.337 1.00 96.38 92 GLU A O 1
ATOM 785 N N . ILE A 1 93 ? -3.757 -0.668 5.484 1.00 97.69 93 ILE A N 1
ATOM 786 C CA . ILE A 1 93 ? -2.729 0.366 5.354 1.00 97.69 93 ILE A CA 1
ATOM 787 C C . ILE A 1 93 ? -1.389 -0.304 5.056 1.00 97.69 93 ILE A C 1
ATOM 789 O O . ILE A 1 93 ? -0.942 -1.182 5.799 1.00 97.69 93 ILE A O 1
ATOM 793 N N . TYR A 1 94 ? -0.691 0.154 4.030 1.00 97.81 94 TYR A N 1
ATOM 794 C CA . TYR A 1 94 ? 0.645 -0.288 3.648 1.00 97.81 94 TYR A CA 1
ATOM 795 C C . TYR A 1 94 ? 1.677 0.827 3.832 1.00 97.81 94 TYR A C 1
ATOM 797 O O . TYR A 1 94 ? 1.371 2.018 3.848 1.00 97.81 94 TYR A O 1
ATOM 805 N N . VAL A 1 95 ? 2.947 0.438 3.941 1.00 97.25 95 VAL A N 1
ATOM 806 C CA . VAL A 1 95 ? 4.063 1.391 3.884 1.00 97.25 95 VAL A CA 1
ATOM 807 C C . VAL A 1 95 ? 4.044 2.125 2.539 1.00 97.25 95 VAL A C 1
ATOM 809 O O . VAL A 1 95 ? 3.910 1.499 1.485 1.00 97.25 95 VAL A O 1
ATOM 812 N N . GLY A 1 96 ? 4.183 3.449 2.588 1.00 96.69 96 GLY A N 1
ATOM 813 C CA . GLY A 1 96 ? 4.081 4.343 1.438 1.00 96.69 96 GLY A CA 1
ATOM 814 C C . GLY A 1 96 ? 2.657 4.805 1.118 1.00 96.69 96 GLY A C 1
ATOM 815 O O . GLY A 1 96 ? 2.496 5.623 0.213 1.00 96.69 96 GLY A O 1
ATOM 816 N N . ASP A 1 97 ? 1.624 4.332 1.828 1.00 98.06 97 ASP A N 1
ATOM 817 C CA . ASP A 1 97 ? 0.299 4.956 1.739 1.00 98.06 97 ASP A CA 1
ATOM 818 C C . ASP A 1 97 ? 0.334 6.393 2.257 1.00 98.06 97 ASP A C 1
ATOM 820 O O . ASP A 1 97 ? 1.094 6.744 3.160 1.00 98.06 97 ASP A O 1
ATOM 824 N N . ILE A 1 98 ? -0.511 7.231 1.672 1.00 98.00 98 ILE A N 1
ATOM 825 C CA . ILE A 1 98 ? -0.795 8.579 2.140 1.00 98.00 98 ILE A CA 1
ATOM 826 C C . ILE A 1 98 ? -2.157 8.512 2.812 1.00 98.00 98 ILE A C 1
ATOM 828 O O . ILE A 1 98 ? -3.163 8.187 2.178 1.00 98.00 98 ILE A O 1
ATOM 832 N N . VAL A 1 99 ? -2.174 8.827 4.102 1.00 97.56 99 VAL A N 1
ATOM 833 C CA . VAL A 1 99 ? -3.393 8.857 4.903 1.00 97.56 99 VAL A CA 1
ATOM 834 C C . VAL A 1 99 ? -3.762 10.286 5.258 1.00 97.56 99 VAL A C 1
ATOM 836 O O . VAL A 1 99 ? -2.889 11.113 5.539 1.00 97.56 99 VAL A O 1
ATOM 839 N N . GLN A 1 100 ? -5.055 10.579 5.269 1.00 96.62 100 GLN A N 1
ATOM 840 C CA . GLN A 1 100 ? -5.582 11.823 5.805 1.00 96.62 100 GLN A CA 1
ATOM 841 C C . GLN A 1 100 ? -5.989 11.611 7.256 1.00 96.62 100 GLN A C 1
ATOM 843 O O . GLN A 1 100 ? -6.765 10.709 7.544 1.00 96.62 100 GLN A O 1
ATOM 848 N N . ILE A 1 101 ? -5.479 12.448 8.162 1.00 94.62 101 ILE A N 1
ATOM 849 C CA . ILE A 1 101 ? -5.980 12.529 9.535 1.00 94.62 101 ILE A CA 1
ATOM 850 C C . ILE A 1 101 ? -7.068 13.603 9.595 1.00 94.62 101 ILE A C 1
ATOM 852 O O . ILE A 1 101 ? -6.796 14.769 9.284 1.00 94.62 101 ILE A O 1
ATOM 856 N N . SER A 1 102 ? -8.261 13.230 10.047 1.00 92.50 102 SER A N 1
ATOM 857 C CA . SER A 1 102 ? -9.417 14.114 10.243 1.00 92.50 102 SER A CA 1
ATOM 858 C C . SER A 1 102 ? -9.968 13.993 11.671 1.00 92.50 102 SER A C 1
ATOM 860 O O . SER A 1 102 ? -9.758 12.997 12.358 1.00 92.50 102 SER A O 1
ATOM 862 N N . ASP A 1 103 ? -10.605 15.060 12.166 1.00 88.25 103 ASP A N 1
ATOM 863 C CA . ASP A 1 103 ? -11.330 15.086 13.451 1.00 88.25 103 ASP A CA 1
ATOM 864 C C . ASP A 1 103 ? -10.567 14.581 14.693 1.00 88.25 103 ASP A C 1
ATOM 866 O O . ASP A 1 103 ? -11.150 14.096 15.666 1.00 88.25 103 ASP A O 1
ATOM 870 N N . HIS A 1 104 ? -9.240 14.742 14.714 1.00 86.00 104 HIS A N 1
ATOM 871 C CA . HIS A 1 104 ? -8.445 14.346 15.869 1.00 86.00 104 HIS A CA 1
ATOM 872 C C . HIS A 1 104 ? -8.746 15.260 17.078 1.00 86.00 104 HIS A C 1
ATOM 874 O O . HIS A 1 104 ? -8.673 16.485 16.947 1.00 86.00 104 HIS A O 1
ATOM 880 N N . PRO A 1 105 ? -8.983 14.725 18.295 1.00 84.06 105 PRO A N 1
ATOM 881 C CA . PRO A 1 105 ? -9.456 15.501 19.454 1.00 84.06 105 PRO A CA 1
ATOM 882 C C . PRO A 1 105 ? -8.487 16.590 19.940 1.00 84.06 105 PRO A C 1
ATOM 884 O O . PRO A 1 105 ? -8.872 17.483 20.689 1.00 84.06 105 PRO A O 1
ATOM 887 N N . PHE A 1 106 ? -7.220 16.519 19.527 1.00 78.00 106 PHE A N 1
ATOM 888 C CA . PHE A 1 106 ? -6.191 17.513 19.847 1.00 78.00 106 PHE A CA 1
ATOM 889 C C . PHE A 1 106 ? -5.910 18.501 18.703 1.00 78.00 106 PHE A C 1
ATOM 891 O O . PHE A 1 106 ? -4.986 19.316 18.805 1.00 78.00 106 PHE A O 1
ATOM 898 N N . HIS A 1 107 ? -6.676 18.434 17.609 1.00 75.12 107 HIS A N 1
ATOM 899 C CA . HIS A 1 107 ? -6.600 19.420 16.540 1.00 75.12 107 HIS A CA 1
ATOM 900 C C . HIS A 1 107 ? -6.967 20.816 17.076 1.00 75.12 107 HIS A C 1
ATOM 902 O O . HIS A 1 107 ? -7.915 20.973 17.840 1.00 75.12 107 HIS A O 1
ATOM 908 N N . GLY A 1 108 ? -6.170 21.830 16.726 1.00 71.38 108 GLY A N 1
ATOM 909 C CA . GLY A 1 108 ? -6.296 23.208 17.224 1.00 71.38 108 GLY A CA 1
ATOM 910 C C . GLY A 1 108 ? -5.236 23.576 18.265 1.00 71.38 108 GLY A C 1
ATOM 911 O O . GLY A 1 108 ? -4.608 24.624 18.148 1.00 71.38 108 GLY A O 1
ATOM 912 N N . SER A 1 109 ? -4.951 22.694 19.231 1.00 75.69 109 SER A N 1
ATOM 913 C CA . SER A 1 109 ? -3.748 22.830 20.079 1.00 75.69 109 SER A CA 1
ATOM 914 C C . SER A 1 109 ? -2.481 22.385 19.347 1.00 75.69 109 SER A C 1
ATOM 916 O O . SER A 1 109 ? -1.397 22.896 19.609 1.00 75.69 109 SER A O 1
ATOM 918 N N . TRP A 1 110 ? -2.637 21.452 18.407 1.00 72.62 110 TRP A N 1
ATOM 919 C CA . TRP A 1 110 ? -1.586 20.954 17.528 1.00 72.62 110 TRP A CA 1
ATOM 920 C C . TRP A 1 110 ? -2.110 20.863 16.093 1.00 72.62 110 TRP A C 1
ATOM 922 O O . TRP A 1 110 ? -3.302 20.647 15.855 1.00 72.62 110 TRP A O 1
ATOM 932 N N . THR A 1 111 ? -1.214 20.992 15.115 1.00 78.69 111 THR A N 1
ATOM 933 C CA . THR A 1 111 ? -1.544 20.741 13.703 1.00 78.69 111 THR A CA 1
ATOM 934 C C . THR A 1 111 ? -1.434 19.239 13.427 1.00 78.69 111 THR A C 1
ATOM 936 O O . THR A 1 111 ? -0.408 18.764 12.951 1.00 78.69 111 THR A O 1
ATOM 939 N N . VAL A 1 112 ? -2.464 18.486 13.830 1.00 82.56 112 VAL A N 1
ATOM 940 C CA . VAL A 1 112 ? -2.531 17.022 13.640 1.00 82.56 112 VAL A CA 1
ATOM 941 C C . VAL A 1 112 ? -3.150 16.661 12.287 1.00 82.56 112 VAL A C 1
ATOM 943 O O . VAL A 1 112 ? -2.557 15.895 11.529 1.00 82.56 112 VAL A O 1
ATOM 946 N N . ASN A 1 113 ? -4.315 17.244 11.981 1.00 90.19 113 ASN A N 1
ATOM 947 C CA . ASN A 1 113 ? -5.041 16.984 10.741 1.00 90.19 113 ASN A CA 1
ATOM 948 C C . ASN A 1 113 ? -4.215 17.354 9.505 1.00 90.19 113 ASN A C 1
ATOM 950 O O . ASN A 1 113 ? -3.436 18.313 9.523 1.00 90.19 113 ASN A O 1
ATOM 954 N N . GLY A 1 114 ? -4.422 16.598 8.434 1.00 92.12 114 GLY A N 1
ATOM 955 C CA . GLY A 1 114 ? -3.709 16.748 7.171 1.00 92.12 114 GLY A CA 1
ATOM 956 C C . GLY A 1 114 ? -3.275 15.407 6.591 1.00 92.12 114 GLY A C 1
ATOM 957 O O . GLY A 1 114 ? -3.556 14.351 7.158 1.00 92.12 114 GLY A O 1
ATOM 958 N N . ASN A 1 115 ? -2.584 15.477 5.458 1.00 95.94 115 ASN A N 1
ATOM 959 C CA . ASN A 1 115 ? -2.130 14.311 4.712 1.00 95.94 115 ASN A CA 1
ATOM 960 C C . ASN A 1 115 ? -0.710 13.939 5.139 1.00 95.94 115 ASN A C 1
ATOM 962 O O . ASN A 1 115 ? 0.169 14.803 5.200 1.00 95.94 115 ASN A O 1
ATOM 966 N N . HIS A 1 116 ? -0.483 12.657 5.410 1.00 95.69 116 HIS A N 1
ATOM 967 C CA . HIS A 1 116 ? 0.792 12.157 5.909 1.00 95.69 116 HIS A CA 1
ATOM 968 C C . HIS A 1 116 ? 1.164 10.840 5.235 1.00 95.69 116 HIS A C 1
ATOM 970 O O . HIS A 1 116 ? 0.326 9.957 5.076 1.00 95.69 116 HIS A O 1
ATOM 976 N N . GLU A 1 117 ? 2.439 10.693 4.886 1.00 96.81 117 GLU A N 1
ATOM 977 C CA . GLU A 1 117 ? 2.999 9.423 4.423 1.00 96.81 117 GLU A CA 1
ATOM 978 C C . GLU A 1 117 ? 3.137 8.444 5.590 1.00 96.81 117 GLU A C 1
ATOM 980 O O . GLU A 1 117 ? 3.636 8.807 6.661 1.00 96.81 117 GLU A O 1
ATOM 985 N N . VAL A 1 118 ? 2.729 7.199 5.360 1.00 97.75 118 VAL A N 1
ATOM 986 C CA . VAL A 1 118 ? 2.916 6.070 6.266 1.00 97.75 118 VAL A CA 1
ATOM 987 C C . VAL A 1 118 ? 4.289 5.445 6.044 1.00 97.75 118 VAL A C 1
ATOM 989 O O . VAL A 1 118 ? 4.600 4.961 4.957 1.00 97.75 118 VAL A O 1
ATOM 992 N N . GLY A 1 119 ? 5.099 5.372 7.096 1.00 96.75 119 GLY A N 1
ATOM 993 C CA . GLY A 1 119 ? 6.447 4.822 7.013 1.00 96.75 119 GLY A CA 1
ATOM 994 C C . GLY A 1 119 ? 7.097 4.610 8.372 1.00 96.75 119 GLY A C 1
ATOM 995 O O . GLY A 1 119 ? 6.521 4.909 9.417 1.00 96.75 119 GLY A O 1
ATOM 996 N N . TYR A 1 120 ? 8.309 4.064 8.354 1.00 95.31 120 TYR A N 1
ATOM 997 C CA . TYR A 1 120 ? 9.121 3.908 9.556 1.00 95.31 120 TYR A CA 1
ATOM 998 C C . TYR A 1 120 ? 10.003 5.141 9.760 1.00 95.31 120 TYR A C 1
ATOM 1000 O O . TYR A 1 120 ? 10.656 5.593 8.820 1.00 95.31 120 TYR A O 1
ATOM 1008 N N . ASN A 1 121 ? 10.037 5.675 10.981 1.00 94.75 121 ASN A N 1
ATOM 1009 C CA . ASN A 1 121 ? 10.990 6.724 11.346 1.00 94.75 121 ASN A CA 1
ATOM 1010 C C . ASN A 1 121 ? 12.395 6.141 11.613 1.00 94.75 121 ASN A C 1
ATOM 1012 O O . ASN A 1 121 ? 12.617 4.930 11.562 1.00 94.75 121 ASN A O 1
ATOM 1016 N N . GLU A 1 122 ? 13.355 7.005 11.946 1.00 94.06 122 GLU A N 1
ATOM 1017 C CA . GLU A 1 122 ? 14.740 6.615 12.259 1.00 94.06 122 GLU A CA 1
ATOM 1018 C C . GLU A 1 122 ? 14.861 5.679 13.477 1.00 94.06 122 GLU A C 1
ATOM 1020 O O . GLU A 1 122 ? 15.871 4.997 13.645 1.00 94.06 122 GLU A O 1
ATOM 1025 N N . GLN A 1 123 ? 13.833 5.631 14.327 1.00 95.25 123 GLN A N 1
ATOM 1026 C CA . GLN A 1 123 ? 13.747 4.768 15.504 1.00 95.25 123 GLN A CA 1
ATOM 1027 C C . GLN A 1 123 ? 13.007 3.450 15.216 1.00 95.25 123 GLN A C 1
ATOM 1029 O O . GLN A 1 123 ? 12.745 2.685 16.143 1.00 95.25 123 GLN A O 1
ATOM 1034 N N . MET A 1 124 ? 12.707 3.153 13.944 1.00 93.31 124 MET A N 1
ATOM 1035 C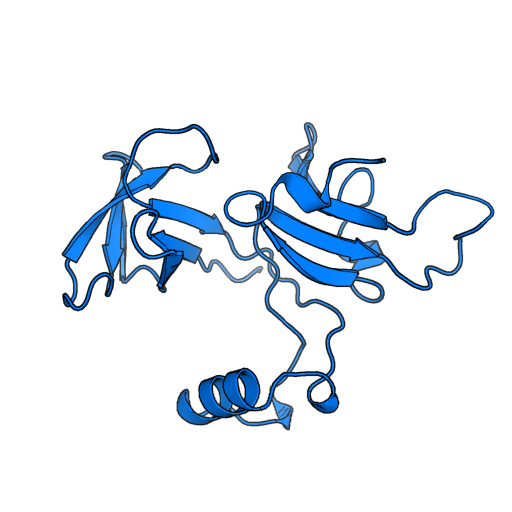 CA . MET A 1 124 ? 11.967 1.963 13.501 1.00 93.31 124 MET A CA 1
ATOM 1036 C C . MET A 1 124 ? 10.531 1.901 14.042 1.00 93.31 124 MET A C 1
ATOM 1038 O O . MET A 1 124 ? 9.934 0.826 14.146 1.00 93.31 124 MET A O 1
ATOM 1042 N N . GLU A 1 125 ? 9.948 3.053 14.363 1.00 95.31 125 GLU A N 1
ATOM 1043 C CA . GLU A 1 125 ? 8.550 3.169 14.756 1.00 95.31 125 GLU A CA 1
ATOM 1044 C C . GLU A 1 125 ? 7.689 3.431 13.525 1.00 95.31 125 GLU A C 1
ATOM 1046 O O . GLU A 1 125 ? 8.038 4.240 12.665 1.00 95.31 125 GLU A O 1
ATOM 1051 N N . LEU A 1 126 ? 6.551 2.744 13.447 1.00 96.12 126 LEU A N 1
ATOM 1052 C CA . LEU A 1 126 ? 5.602 2.937 12.362 1.00 96.12 126 LEU A CA 1
ATOM 1053 C C . LEU A 1 126 ? 4.748 4.185 12.614 1.00 96.12 126 LEU A C 1
ATOM 1055 O O . LEU A 1 126 ? 3.972 4.248 13.576 1.00 96.12 126 LEU A O 1
ATOM 1059 N N . CYS A 1 127 ? 4.862 5.146 11.707 1.00 96.81 127 CYS A N 1
ATOM 1060 C CA . CYS A 1 127 ? 4.276 6.471 11.813 1.00 96.81 127 CYS A CA 1
ATOM 1061 C C . CYS A 1 127 ? 3.485 6.843 10.556 1.00 96.81 127 CYS A C 1
ATOM 1063 O O . CYS A 1 127 ? 3.682 6.265 9.490 1.00 96.81 127 CYS A O 1
ATOM 1065 N N . CYS A 1 128 ? 2.623 7.848 10.684 1.00 94.12 128 CYS A N 1
ATOM 1066 C CA . CYS A 1 128 ? 2.165 8.678 9.578 1.00 94.12 128 CYS A CA 1
ATOM 1067 C C . CYS A 1 128 ? 2.635 10.119 9.841 1.00 94.12 128 CYS A C 1
ATOM 1069 O O . CYS A 1 128 ? 2.162 10.792 10.765 1.00 94.12 128 CYS A O 1
ATOM 1071 N N . GLY A 1 129 ? 3.644 10.571 9.094 1.00 90.44 129 GLY A N 1
ATOM 1072 C CA . GLY A 1 129 ? 4.361 11.810 9.411 1.00 90.44 129 GLY A CA 1
ATOM 1073 C C . GLY A 1 129 ? 5.047 11.726 10.784 1.00 90.44 129 GLY A C 1
ATOM 1074 O O . GLY A 1 129 ? 5.776 10.779 11.067 1.00 90.44 129 GLY A O 1
ATOM 1075 N N . SER A 1 130 ? 4.809 12.701 11.665 1.00 90.56 130 SER A N 1
ATOM 1076 C CA . SER A 1 130 ? 5.363 12.710 13.035 1.00 90.56 130 SER A CA 1
ATOM 1077 C C . SER A 1 130 ? 4.551 11.901 14.059 1.00 90.56 130 SER A C 1
ATOM 1079 O O . SER A 1 130 ? 4.900 11.895 15.240 1.00 90.56 130 SER A O 1
ATOM 1081 N N . TRP A 1 131 ? 3.458 11.251 13.649 1.00 92.75 131 TRP A N 1
ATOM 1082 C CA . TRP A 1 131 ? 2.516 10.604 14.565 1.00 92.75 131 TRP A CA 1
ATOM 1083 C C . TRP A 1 131 ? 2.621 9.084 14.516 1.00 92.75 131 TRP A C 1
ATOM 1085 O O . TRP A 1 131 ? 2.599 8.495 13.442 1.00 92.75 131 TRP A O 1
ATOM 1095 N N . LEU A 1 132 ? 2.658 8.437 15.683 1.00 95.25 132 LEU A N 1
ATOM 1096 C CA . LEU A 1 132 ? 2.627 6.975 15.791 1.00 95.25 132 LEU A CA 1
ATOM 1097 C C . LEU A 1 132 ? 1.304 6.428 15.240 1.00 95.25 132 LEU A C 1
ATOM 1099 O O . LEU A 1 132 ? 0.243 6.703 15.810 1.00 95.25 132 LEU A O 1
ATOM 1103 N N . LEU A 1 133 ? 1.368 5.603 14.190 1.00 95.31 133 LEU A N 1
ATOM 1104 C CA . LEU A 1 133 ? 0.185 5.164 13.441 1.00 95.31 133 LEU A CA 1
ATOM 1105 C C . LEU A 1 133 ? -0.837 4.463 14.346 1.00 95.31 133 LEU A C 1
ATOM 1107 O O . LEU A 1 133 ? -2.029 4.759 14.299 1.00 95.31 133 LEU A O 1
ATOM 1111 N N . PHE A 1 134 ? -0.376 3.600 15.258 1.00 94.12 134 PHE A N 1
ATOM 1112 C CA . PHE A 1 134 ? -1.263 2.840 16.147 1.00 94.12 134 PHE A CA 1
ATOM 1113 C C . PHE A 1 134 ? -2.147 3.721 17.049 1.00 94.12 134 PHE A C 1
ATOM 1115 O O . PHE A 1 134 ? -3.207 3.261 17.492 1.00 94.12 134 PHE A O 1
ATOM 1122 N N . ARG A 1 135 ? -1.706 4.958 17.340 1.00 92.62 135 ARG A N 1
ATOM 1123 C CA . ARG A 1 135 ? -2.431 5.929 18.174 1.00 92.62 135 ARG A CA 1
ATOM 1124 C C . ARG A 1 135 ? -3.477 6.699 17.386 1.00 92.62 135 ARG A C 1
ATOM 1126 O O . ARG A 1 135 ? -4.500 7.058 17.958 1.00 92.62 135 ARG A O 1
ATOM 1133 N N . VAL A 1 136 ? -3.213 6.947 16.107 1.00 92.94 136 VAL A N 1
ATOM 1134 C CA . VAL A 1 136 ? -4.055 7.804 15.268 1.00 92.94 136 VAL A CA 1
ATOM 1135 C C . VAL A 1 136 ? -4.929 7.032 14.286 1.00 92.94 136 VAL A C 1
ATOM 1137 O O . VAL A 1 136 ? -5.842 7.631 13.744 1.00 92.94 136 VAL A O 1
ATOM 1140 N N . LYS A 1 137 ? -4.740 5.715 14.112 1.00 93.19 137 LYS A N 1
ATOM 1141 C CA . LYS A 1 137 ? -5.466 4.876 13.131 1.00 93.19 137 LYS A CA 1
ATOM 1142 C C . LYS A 1 137 ? -6.997 5.019 13.112 1.00 93.19 137 LYS A C 1
ATOM 1144 O O . LYS A 1 137 ? -7.611 4.836 12.077 1.00 93.19 137 LYS A O 1
ATOM 1149 N N . HIS A 1 138 ? -7.622 5.372 14.236 1.00 93.19 138 HIS A N 1
ATOM 1150 C CA . HIS A 1 138 ? -9.077 5.581 14.312 1.00 93.19 138 HIS A CA 1
ATOM 1151 C C . HIS A 1 138 ? -9.552 6.896 13.674 1.00 93.19 138 HIS A C 1
ATOM 1153 O O . HIS A 1 138 ? -10.748 7.144 13.616 1.00 93.19 138 HIS A O 1
ATOM 1159 N N . TYR A 1 139 ? -8.615 7.734 13.238 1.00 94.69 139 TYR A N 1
ATOM 1160 C CA . TYR A 1 139 ? -8.836 9.051 12.648 1.00 94.69 139 TYR A CA 1
ATOM 1161 C C . TYR A 1 139 ? -8.236 9.146 11.246 1.00 94.69 139 TYR A C 1
ATOM 1163 O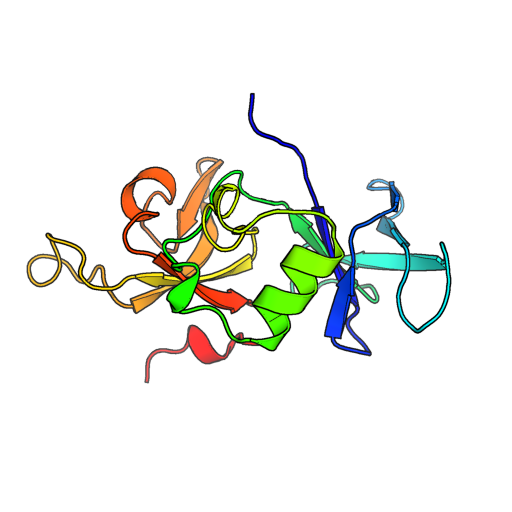 O . TYR A 1 139 ? -8.102 10.253 10.732 1.00 94.69 139 TYR A O 1
ATOM 1171 N N . VAL A 1 140 ? -7.762 8.026 10.683 1.00 96.06 140 VAL A N 1
ATOM 1172 C CA . VAL A 1 140 ? -7.058 8.030 9.399 1.00 96.06 140 VAL A CA 1
ATOM 1173 C C . VAL A 1 140 ? -7.870 7.337 8.324 1.00 96.06 140 VAL A C 1
ATOM 1175 O O . VAL A 1 140 ? -8.489 6.314 8.596 1.00 96.06 140 VAL A O 1
ATOM 1178 N N . GLU A 1 141 ? -7.804 7.860 7.108 1.00 97.38 141 GLU A N 1
ATOM 1179 C CA . GLU A 1 141 ? -8.358 7.249 5.896 1.00 97.38 141 GLU A CA 1
ATOM 1180 C C . GLU A 1 141 ? -7.280 7.239 4.810 1.00 97.38 141 GLU A C 1
ATOM 1182 O O . GLU A 1 141 ? -6.544 8.219 4.651 1.00 97.38 141 GLU A O 1
ATOM 1187 N N . VAL A 1 142 ? -7.142 6.130 4.083 1.00 97.56 142 VAL A N 1
ATOM 1188 C CA . VAL A 1 142 ? -6.191 6.024 2.968 1.00 97.56 142 VAL A CA 1
ATOM 1189 C C . VAL A 1 142 ? -6.733 6.807 1.775 1.00 97.56 142 VAL A C 1
ATOM 1191 O O . VAL A 1 142 ? -7.780 6.474 1.225 1.00 97.56 142 VAL A O 1
ATOM 1194 N N . ILE A 1 143 ? -5.987 7.823 1.337 1.00 96.81 143 ILE A N 1
ATOM 1195 C CA . ILE A 1 143 ? -6.382 8.715 0.230 1.00 96.81 143 ILE A CA 1
ATOM 1196 C C . ILE A 1 143 ? -5.494 8.579 -1.013 1.00 96.81 143 ILE A C 1
ATOM 1198 O O . ILE A 1 143 ? -5.747 9.216 -2.032 1.00 96.81 143 ILE A O 1
ATOM 1202 N N . GLY A 1 144 ? -4.435 7.776 -0.939 1.00 96.44 144 GLY A N 1
ATOM 1203 C CA . GLY A 1 144 ? -3.497 7.560 -2.034 1.00 96.44 144 GLY A CA 1
ATOM 1204 C C . GLY A 1 144 ? -2.205 6.933 -1.533 1.00 96.44 144 GLY A C 1
ATOM 1205 O O . GLY A 1 144 ? -2.144 6.404 -0.427 1.00 96.44 144 GLY A O 1
ATOM 1206 N N . ASN A 1 145 ? -1.149 7.005 -2.336 1.00 97.00 145 ASN A N 1
ATOM 1207 C CA . ASN A 1 145 ? 0.189 6.570 -1.939 1.00 97.00 145 ASN A CA 1
ATOM 1208 C C . ASN A 1 145 ? 1.270 7.405 -2.632 1.00 97.00 145 ASN A C 1
ATOM 1210 O O . ASN A 1 145 ? 1.009 8.089 -3.617 1.00 97.00 145 ASN A O 1
ATOM 1214 N N . ILE A 1 146 ? 2.504 7.332 -2.140 1.00 95.94 146 ILE A N 1
ATOM 1215 C CA . ILE A 1 146 ? 3.640 8.110 -2.662 1.00 95.94 146 ILE A CA 1
ATOM 1216 C C . ILE A 1 146 ? 4.061 7.741 -4.092 1.00 95.94 146 ILE A C 1
ATOM 1218 O O . ILE A 1 146 ? 4.847 8.464 -4.705 1.00 95.94 146 ILE A O 1
ATOM 1222 N N . TYR A 1 147 ? 3.587 6.610 -4.618 1.00 94.06 147 TYR A N 1
ATOM 1223 C CA . TYR A 1 147 ? 3.950 6.111 -5.943 1.00 94.06 147 TYR A CA 1
ATOM 1224 C C . TYR A 1 147 ? 3.008 6.634 -7.032 1.00 94.06 147 TYR A C 1
ATOM 1226 O O . TYR A 1 147 ? 3.446 6.937 -8.143 1.00 94.06 147 TYR A O 1
ATOM 1234 N N . GLU A 1 148 ? 1.719 6.731 -6.711 1.00 93.75 148 GLU A N 1
ATOM 1235 C CA . GLU A 1 148 ? 0.653 7.155 -7.620 1.00 93.75 148 GLU A CA 1
ATOM 1236 C C . GLU A 1 148 ? 0.236 8.612 -7.387 1.00 93.75 148 GLU A C 1
ATOM 1238 O O . GLU A 1 148 ? -0.113 9.296 -8.346 1.00 93.75 148 GLU A O 1
ATOM 1243 N N . ASN A 1 149 ? 0.315 9.092 -6.140 1.00 95.81 149 ASN A N 1
ATOM 1244 C CA . ASN A 1 149 ? -0.231 10.379 -5.704 1.00 95.81 149 ASN A CA 1
ATOM 1245 C C . ASN A 1 149 ? 0.741 11.230 -4.857 1.00 95.81 149 ASN A C 1
ATOM 1247 O O . ASN A 1 149 ? 0.349 11.759 -3.808 1.00 95.81 149 ASN A O 1
ATOM 1251 N N . PRO A 1 150 ? 2.019 11.399 -5.255 1.00 94.06 150 PRO A N 1
ATOM 1252 C CA . PRO A 1 150 ? 2.981 12.182 -4.472 1.00 94.06 150 PRO A CA 1
ATOM 1253 C C . PRO A 1 150 ? 2.547 13.645 -4.268 1.00 94.06 150 PRO A C 1
ATOM 1255 O O . PRO A 1 150 ? 3.002 14.317 -3.342 1.00 94.06 150 PRO A O 1
ATOM 1258 N N . GLU A 1 151 ? 1.660 14.164 -5.119 1.00 94.81 151 GLU A N 1
ATOM 1259 C CA . GLU A 1 151 ? 1.094 15.501 -5.010 1.00 94.81 151 GLU A CA 1
ATOM 1260 C C . GLU A 1 151 ? 0.284 15.739 -3.737 1.00 94.81 151 GLU A C 1
ATOM 1262 O O . GLU A 1 151 ? 0.258 16.880 -3.280 1.00 94.81 151 GLU A O 1
ATOM 1267 N N . LEU A 1 152 ? -0.309 14.698 -3.141 1.00 95.19 152 LEU A N 1
ATOM 1268 C CA . LEU A 1 152 ? -1.159 14.816 -1.951 1.00 95.19 152 LEU A CA 1
ATOM 1269 C C . LEU A 1 152 ? -0.389 15.248 -0.693 1.00 95.19 152 LEU A C 1
ATOM 1271 O O . LEU A 1 152 ? -1.013 15.640 0.293 1.00 95.19 152 LEU A O 1
ATOM 1275 N N . LEU A 1 153 ? 0.947 15.186 -0.714 1.00 92.06 153 LEU A N 1
ATOM 1276 C CA . LEU A 1 153 ? 1.821 15.618 0.385 1.00 92.06 153 LEU A CA 1
ATOM 1277 C C . LEU A 1 153 ? 2.327 17.057 0.233 1.00 92.06 153 LEU A C 1
ATOM 1279 O O . LEU A 1 153 ? 2.961 17.591 1.147 1.00 92.06 153 LEU A O 1
ATOM 1283 N N . ARG A 1 154 ? 2.088 17.702 -0.913 1.00 86.69 154 ARG A N 1
ATOM 1284 C CA . ARG A 1 154 ? 2.512 19.088 -1.122 1.00 86.69 154 ARG A CA 1
ATOM 1285 C C . ARG A 1 154 ? 1.568 20.014 -0.359 1.00 86.69 154 ARG A C 1
ATOM 1287 O O . ARG A 1 154 ? 0.365 19.997 -0.583 1.00 86.69 154 ARG A O 1
ATOM 1294 N N . LYS A 1 155 ? 2.124 20.822 0.544 1.00 69.00 155 LYS A N 1
ATOM 1295 C CA . LYS A 1 155 ? 1.408 21.966 1.121 1.00 69.00 155 LYS A CA 1
ATOM 1296 C C . LYS A 1 155 ? 1.373 23.070 0.061 1.00 69.00 155 LYS A C 1
ATOM 1298 O O . LYS A 1 155 ? 2.421 23.341 -0.527 1.00 69.00 155 LYS A O 1
ATOM 1303 N N . GLU A 1 156 ? 0.193 23.629 -0.202 1.00 47.47 156 GLU A N 1
ATOM 1304 C CA . GLU A 1 156 ? 0.039 24.853 -1.010 1.00 47.47 156 GLU A CA 1
ATOM 1305 C C . GLU A 1 156 ? 0.829 26.029 -0.418 1.00 47.47 156 GLU A C 1
ATOM 1307 O O . GLU A 1 156 ? 0.927 26.116 0.832 1.00 47.47 156 GLU A O 1
#

Foldseek 3Di:
DADKFKWKQFQPPRDIWGFPDADPVVQKTFADDPNDGRDIKGEDCDLPDDIRMHMWIFPSAAAQQQPVNDDPVVNVVCVVVVDDNVPDPHHTDIQQFKKFFPDDPCPPVDPPGFIFGFHADPVRATAGHPHRCVVRRNRIHGPGGCNPCVVRPDDD

InterPro domains:
  IPR019096 YopX protein [PF09643] (88-153)
  IPR023385 YopX-like, C-terminal [G3DSA:2.30.30.290] (86-156)

Sequence (156 aa):
MREIKFQCIYRPTKEKFEPSKIDFINGDVYGNFDGEIDDYCYFSLTPIGRGDAWLRQYTGFHDNTKWEDLPELEQQEWLNQGKTQEEWEGKEIYVGDIVQISDHPFHGSWTVNGNHEVGYNEQMELCCGSWLLFRVKHYVEVIGNIYENPELLRKE

Secondary structure (DSSP, 8-state):
-----EEEEETTT--EE--SEEETTTTEEEEEETTEEEEEEEEESSTTSSSSEEEEEEEEEE-S--GGGS-HHHHHHHHHTT--GGG---PEEETTEEEEE-S-TTBTTB---EEEEEEE-TTS-EEETTEEHHHHGGGEEEEEETTT-GGGG---

pLDDT: mean 92.99, std 6.8, range [47.47, 98.06]

Organism: Brevibacillus laterosporus (NCBI:txid1465)

Radius of gyration: 16.42 Å; chains: 1; bounding box: 39×41×38 Å